Protein AF-A0ABD7L8M6-F1 (afdb_monomer_lite)

Secondary structure (DSSP, 8-state):
-PPPSS--TT-EEEEEEEE--SSGGG-EEEEEEEEEBPP---S----EEEEEETTTEEEEEE--TT-GGGSTTPPPPPTT-TT-EE-EE-HHHHHHSGGGS-TT--

pLDDT: mean 87.71, std 10.35, range [41.66, 98.12]

Radius of gyration: 15.56 Å; chains: 1; bounding box: 34×27×46 Å

Foldseek 3Di:
DDDDLAFDQQDWDKDKDFDDDPDPVQGGIKIFGRQHEDHDDHSDWDAWDWDQDPQQKIAIYTDDPPGQCPDPPHDHPDPPPPNITHIDHDPVCCVQQPSHHGPPDD

Structure (mmCIF, N/CA/C/O backbone):
data_AF-A0ABD7L8M6-F1
#
_entry.id   AF-A0ABD7L8M6-F1
#
loop_
_atom_site.group_PDB
_atom_site.id
_atom_site.type_symbol
_atom_site.label_atom_id
_atom_site.label_alt_id
_atom_site.label_comp_id
_atom_site.label_asym_id
_atom_site.label_entity_id
_atom_site.label_seq_id
_atom_site.pdbx_PDB_ins_code
_atom_site.Cartn_x
_atom_site.Cartn_y
_atom_site.Cartn_z
_atom_site.occupancy
_atom_site.B_iso_or_equiv
_atom_site.auth_seq_id
_atom_site.auth_comp_id
_atom_site.auth_asym_id
_atom_site.auth_atom_id
_atom_site.pdbx_PDB_model_num
ATOM 1 N N . MET A 1 1 ? 18.134 2.612 4.269 1.00 41.66 1 MET A N 1
ATOM 2 C CA . MET A 1 1 ? 17.351 1.458 3.775 1.00 41.66 1 MET A CA 1
ATOM 3 C C . MET A 1 1 ? 17.514 1.419 2.259 1.00 41.66 1 MET A C 1
ATOM 5 O O . MET A 1 1 ? 17.291 2.451 1.643 1.00 41.66 1 MET A O 1
ATOM 9 N N . ARG A 1 2 ? 18.013 0.327 1.665 1.00 53.00 2 ARG A N 1
ATOM 10 C CA . ARG A 1 2 ? 18.121 0.196 0.199 1.00 53.00 2 ARG A CA 1
ATOM 11 C C . ARG A 1 2 ? 16.924 -0.632 -0.264 1.00 53.00 2 ARG A C 1
ATOM 13 O O . ARG A 1 2 ? 16.788 -1.766 0.178 1.00 53.00 2 ARG A O 1
ATOM 20 N N . TYR A 1 3 ? 16.036 -0.052 -1.064 1.00 64.62 3 TYR A N 1
ATOM 21 C CA . TYR A 1 3 ? 15.013 -0.824 -1.775 1.00 64.62 3 TYR A CA 1
ATOM 22 C C . TYR A 1 3 ? 15.694 -1.685 -2.853 1.00 64.62 3 TYR A C 1
ATOM 24 O O . TYR A 1 3 ? 16.845 -1.401 -3.215 1.00 64.62 3 TYR A O 1
ATOM 32 N N . PRO A 1 4 ? 15.045 -2.765 -3.321 1.00 63.75 4 PRO A N 1
ATOM 33 C CA . PRO A 1 4 ? 15.655 -3.650 -4.300 1.00 63.75 4 PRO A CA 1
ATOM 34 C C . PRO A 1 4 ? 16.032 -2.851 -5.553 1.00 63.75 4 PRO A C 1
ATOM 36 O O . PRO A 1 4 ? 15.260 -2.016 -6.014 1.00 63.75 4 PRO A O 1
ATOM 39 N N . ARG A 1 5 ? 17.245 -3.074 -6.067 1.00 68.88 5 ARG A N 1
ATOM 40 C CA . ARG A 1 5 ? 17.683 -2.523 -7.361 1.00 68.88 5 ARG A CA 1
ATOM 41 C C . ARG A 1 5 ? 17.068 -3.292 -8.533 1.00 68.88 5 ARG A C 1
ATOM 43 O O . ARG A 1 5 ? 17.010 -2.782 -9.645 1.00 68.88 5 ARG A O 1
ATOM 50 N N . GLU A 1 6 ? 16.646 -4.521 -8.267 1.00 73.50 6 GLU A N 1
ATOM 51 C CA . GLU A 1 6 ? 16.045 -5.443 -9.217 1.00 73.50 6 GLU A CA 1
ATOM 52 C C . GLU A 1 6 ? 14.723 -5.947 -8.649 1.00 73.50 6 GLU A C 1
ATOM 54 O O . GLU A 1 6 ? 14.604 -6.217 -7.446 1.00 73.50 6 GLU A O 1
ATOM 59 N N . TRP A 1 7 ? 13.725 -6.057 -9.521 1.00 81.56 7 TRP A N 1
ATOM 60 C CA . TRP A 1 7 ? 12.411 -6.538 -9.137 1.00 81.56 7 TRP A CA 1
ATOM 61 C C . TRP A 1 7 ? 12.457 -8.032 -8.807 1.00 81.56 7 TRP A C 1
ATOM 63 O O . TRP A 1 7 ? 12.966 -8.839 -9.585 1.00 81.56 7 TRP A O 1
ATOM 73 N N . GLN A 1 8 ? 11.892 -8.398 -7.656 1.00 83.31 8 GLN A N 1
ATOM 74 C CA . GLN A 1 8 ? 11.699 -9.788 -7.258 1.00 83.31 8 GLN A CA 1
ATOM 75 C C . GLN A 1 8 ? 10.214 -10.150 -7.389 1.00 83.31 8 GLN A C 1
ATOM 77 O O . GLN A 1 8 ? 9.397 -9.518 -6.712 1.00 83.31 8 GLN A O 1
ATOM 82 N N . PRO A 1 9 ? 9.860 -11.164 -8.203 1.00 80.81 9 PRO A N 1
ATOM 83 C CA . PRO A 1 9 ? 8.473 -11.440 -8.566 1.00 80.81 9 PRO A CA 1
ATOM 84 C C . PRO A 1 9 ? 7.500 -11.644 -7.410 1.00 80.81 9 PRO A C 1
ATOM 86 O O . PRO A 1 9 ? 6.359 -11.187 -7.461 1.00 80.81 9 PRO A O 1
ATOM 89 N N . ASP A 1 10 ? 7.977 -12.297 -6.356 1.00 84.00 10 ASP A N 1
ATOM 90 C CA . ASP A 1 10 ? 7.166 -12.682 -5.206 1.00 84.00 10 ASP A CA 1
ATOM 91 C C . ASP A 1 10 ? 7.450 -11.839 -3.962 1.00 84.00 10 ASP A C 1
ATOM 93 O O . ASP A 1 10 ? 7.022 -12.191 -2.861 1.00 84.00 10 ASP A O 1
ATOM 97 N N . LEU A 1 11 ? 8.144 -10.706 -4.112 1.00 87.00 11 LEU A N 1
ATOM 98 C CA . LEU A 1 11 ? 8.338 -9.797 -2.993 1.00 87.00 11 LEU A CA 1
ATOM 99 C C . LEU A 1 11 ? 6.991 -9.217 -2.556 1.00 87.00 11 LEU A C 1
ATOM 101 O O . LEU A 1 11 ? 6.294 -8.533 -3.311 1.00 87.00 11 LEU A O 1
ATOM 105 N N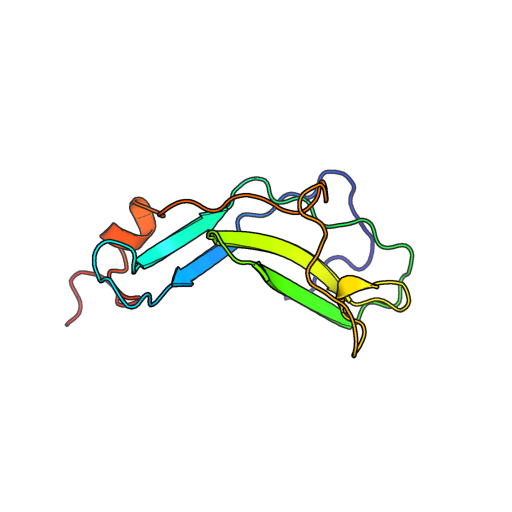 . ARG A 1 12 ? 6.654 -9.482 -1.297 1.00 92.00 12 ARG A N 1
ATOM 106 C CA . ARG A 1 12 ? 5.443 -9.011 -0.635 1.00 92.00 12 ARG A CA 1
ATOM 107 C C . ARG A 1 12 ? 5.814 -8.191 0.581 1.00 92.00 12 ARG A C 1
ATOM 109 O O . ARG A 1 12 ? 6.732 -8.546 1.318 1.00 92.00 12 ARG A O 1
ATOM 116 N N . VAL A 1 13 ? 5.074 -7.115 0.802 1.00 92.56 13 VAL A N 1
ATOM 117 C CA . VAL A 1 13 ? 5.267 -6.237 1.956 1.00 92.56 13 VAL A CA 1
ATOM 118 C C . VAL A 1 13 ? 3.964 -6.049 2.718 1.00 92.56 13 VAL A C 1
ATOM 120 O O . VAL A 1 13 ? 2.870 -6.185 2.164 1.00 92.56 13 VAL A O 1
ATOM 123 N N . THR A 1 14 ? 4.096 -5.710 3.996 1.00 96.31 14 THR A N 1
ATOM 124 C CA . THR A 1 14 ? 2.995 -5.173 4.791 1.00 96.31 14 THR A CA 1
ATOM 125 C C . THR A 1 14 ? 3.141 -3.664 4.840 1.00 96.31 14 THR A C 1
ATOM 127 O O . THR A 1 14 ? 4.178 -3.150 5.260 1.00 96.31 14 THR A O 1
ATOM 130 N N . VAL A 1 15 ? 2.099 -2.956 4.421 1.00 96.69 15 VAL A N 1
ATOM 131 C CA . VAL A 1 15 ? 2.032 -1.496 4.495 1.00 96.69 15 VAL A CA 1
ATOM 132 C C . VAL A 1 15 ? 1.146 -1.137 5.673 1.00 96.69 15 VAL A C 1
ATOM 134 O O . VAL A 1 15 ? 0.024 -1.629 5.750 1.00 96.69 15 VAL A O 1
ATOM 137 N N . ARG A 1 16 ? 1.641 -0.289 6.576 1.00 97.00 16 ARG A N 1
ATOM 138 C CA . ARG A 1 16 ? 0.875 0.266 7.697 1.00 97.00 16 ARG A CA 1
ATOM 139 C C . ARG A 1 16 ? 0.845 1.778 7.599 1.00 97.00 16 ARG A C 1
ATOM 141 O O . ARG A 1 16 ? 1.872 2.390 7.310 1.00 97.00 16 ARG A O 1
ATOM 148 N N . TRP A 1 17 ? -0.314 2.373 7.835 1.00 95.94 17 TRP A N 1
ATOM 149 C CA . TRP A 1 17 ? -0.475 3.821 7.817 1.00 95.94 17 TRP A CA 1
ATOM 150 C C . TRP A 1 17 ? -1.513 4.261 8.842 1.00 95.94 17 TRP A C 1
ATOM 152 O O . TRP A 1 17 ? -2.493 3.564 9.097 1.00 95.94 17 TRP A O 1
ATOM 162 N N . LEU A 1 18 ? -1.276 5.424 9.441 1.00 93.94 18 LEU A N 1
ATOM 163 C CA . LEU A 1 18 ? -2.213 6.050 10.360 1.00 93.94 18 LEU A CA 1
ATOM 164 C C . LEU A 1 18 ? -3.177 6.918 9.549 1.00 93.94 18 LEU A C 1
ATOM 166 O O . LEU A 1 18 ? -2.745 7.810 8.820 1.00 93.94 18 LEU A O 1
ATOM 170 N N . VAL A 1 19 ? -4.475 6.651 9.666 1.00 91.62 19 VAL A N 1
ATOM 171 C CA . VAL A 1 19 ? -5.524 7.419 8.996 1.00 91.62 19 VAL A CA 1
ATOM 172 C C . VAL A 1 19 ? -6.233 8.302 10.006 1.00 91.62 19 VAL A C 1
ATOM 174 O O . VAL A 1 19 ? -6.762 7.812 11.004 1.00 91.62 19 VAL A O 1
ATOM 177 N N . ASP A 1 20 ? -6.319 9.591 9.695 1.00 89.56 20 ASP A N 1
ATOM 178 C CA . ASP A 1 20 ? -7.214 10.513 10.382 1.00 89.56 20 ASP A CA 1
ATOM 179 C C . ASP A 1 20 ? -8.413 10.838 9.481 1.00 89.56 20 ASP A C 1
ATOM 181 O O . ASP A 1 20 ? -8.320 11.602 8.517 1.00 89.56 20 ASP A O 1
ATOM 185 N N . LYS A 1 21 ? -9.545 10.179 9.743 1.00 85.25 21 LYS A N 1
ATOM 186 C CA . LYS A 1 21 ? -10.820 10.420 9.062 1.00 85.25 21 LYS A CA 1
ATOM 187 C C . LYS A 1 21 ? -11.677 11.356 9.911 1.00 85.25 21 LYS A C 1
ATOM 189 O O . LYS A 1 21 ? -11.592 11.377 11.131 1.00 85.25 21 LYS A O 1
ATOM 194 N N . LYS A 1 22 ? -12.627 12.052 9.276 1.00 84.19 22 LYS A N 1
ATOM 195 C CA . LYS A 1 22 ? -13.601 12.909 9.986 1.00 84.19 22 LYS A CA 1
ATOM 196 C C . LYS A 1 22 ? -14.413 12.178 11.072 1.00 84.19 22 LYS A C 1
ATOM 198 O O . LYS A 1 22 ? -14.982 12.833 11.936 1.00 84.19 22 LYS A O 1
ATOM 203 N N . ASN A 1 23 ? -14.516 10.850 11.003 1.00 80.06 23 ASN A N 1
ATOM 204 C CA . ASN A 1 23 ? -15.196 10.020 11.993 1.00 80.06 23 ASN A CA 1
ATOM 205 C C . ASN A 1 23 ? -14.165 9.211 12.788 1.00 80.06 23 ASN A C 1
ATOM 207 O O . ASN A 1 23 ? -13.552 8.298 12.228 1.00 80.06 23 ASN A O 1
ATOM 211 N N . GLU A 1 24 ? -14.057 9.488 14.094 1.00 72.56 24 GLU A N 1
ATOM 212 C CA . GLU A 1 24 ? -13.114 8.816 14.999 1.00 72.56 24 GLU A CA 1
ATOM 213 C C . GLU A 1 24 ? -13.253 7.289 14.996 1.00 72.56 24 GLU A C 1
ATOM 215 O O . GLU A 1 24 ? -12.249 6.597 15.116 1.00 72.56 24 GLU A O 1
ATOM 220 N N . LYS A 1 25 ? -14.459 6.739 14.777 1.00 80.00 25 LYS A N 1
ATOM 221 C CA . LYS A 1 25 ? -14.676 5.278 14.701 1.00 80.00 25 LYS A CA 1
ATOM 222 C C . LYS A 1 25 ? -13.986 4.618 13.506 1.00 80.00 25 LYS A C 1
ATOM 224 O O . LYS A 1 25 ? -13.908 3.398 13.441 1.00 80.00 25 LYS A O 1
ATOM 229 N N . THR A 1 26 ? -13.565 5.417 12.531 1.00 80.31 26 THR A N 1
ATOM 230 C CA . THR A 1 26 ? -12.906 4.957 11.304 1.00 80.31 26 THR A CA 1
ATOM 231 C C . THR A 1 26 ? -11.477 5.482 11.170 1.00 80.31 26 THR A C 1
ATOM 233 O O . THR A 1 26 ? -10.797 5.116 10.210 1.00 80.31 26 THR A O 1
ATOM 236 N N . SER A 1 27 ? -11.031 6.318 12.113 1.00 89.88 27 SER A N 1
ATOM 237 C CA . SER A 1 27 ? -9.640 6.750 12.258 1.00 89.88 27 SER A CA 1
ATOM 238 C C . SER A 1 27 ? -8.831 5.692 13.005 1.00 89.88 27 SER A C 1
ATOM 240 O O . SER A 1 27 ? -9.382 4.902 13.769 1.00 89.88 27 SER A O 1
ATOM 242 N N . GLY A 1 28 ? -7.519 5.689 12.799 1.00 93.62 28 GLY A N 1
ATOM 243 C CA . GLY A 1 28 ? -6.604 4.736 13.417 1.00 93.62 28 GLY A CA 1
ATOM 244 C C . GLY A 1 28 ? -5.618 4.147 12.421 1.00 93.62 28 GLY A C 1
ATOM 245 O O . GLY A 1 28 ? -5.534 4.569 11.267 1.00 93.62 28 GLY A O 1
ATOM 246 N N . TRP A 1 29 ? -4.836 3.185 12.885 1.00 96.31 29 TRP A N 1
ATOM 247 C CA . TRP A 1 29 ? -3.930 2.411 12.056 1.00 96.31 29 TRP A CA 1
ATOM 248 C C . TRP A 1 29 ? -4.704 1.499 11.116 1.00 96.31 29 TRP A C 1
ATOM 250 O O . TRP A 1 29 ? -5.661 0.831 11.516 1.00 96.31 29 TRP A O 1
ATOM 260 N N . TYR A 1 30 ? -4.261 1.473 9.868 1.00 96.88 30 TYR A N 1
ATOM 261 C CA . TYR A 1 30 ? -4.688 0.540 8.840 1.00 96.88 30 TYR A CA 1
ATOM 262 C C . TYR A 1 30 ? -3.477 -0.243 8.357 1.00 96.88 30 TYR A C 1
ATOM 264 O O . TYR A 1 30 ? -2.351 0.266 8.354 1.00 96.88 30 TYR A O 1
ATOM 272 N N . LYS A 1 31 ? -3.726 -1.474 7.917 1.00 97.62 31 LYS A N 1
ATOM 273 C CA . LYS A 1 31 ? -2.735 -2.329 7.282 1.00 97.62 31 LYS A CA 1
ATOM 274 C C . LYS A 1 31 ? -3.262 -2.956 6.003 1.00 97.62 31 LYS A C 1
ATOM 276 O O . LYS A 1 31 ? -4.432 -3.317 5.908 1.00 97.62 31 LYS A O 1
ATOM 281 N N . ALA A 1 32 ? -2.363 -3.140 5.048 1.00 98.12 32 ALA A N 1
ATOM 282 C 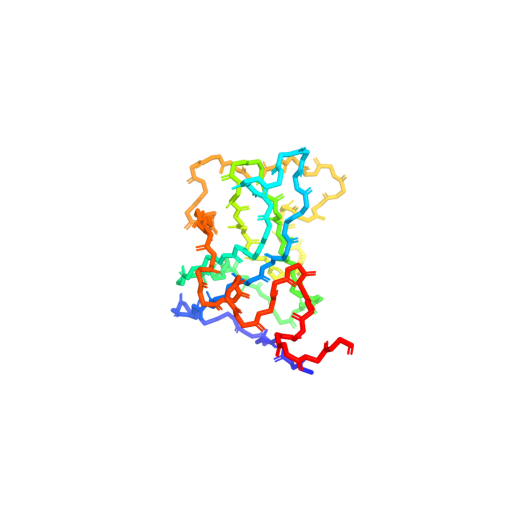CA . ALA A 1 32 ? -2.541 -4.025 3.909 1.00 98.12 32 ALA A CA 1
ATOM 283 C C . ALA A 1 32 ? -1.394 -5.036 3.925 1.00 98.12 32 ALA A C 1
ATOM 285 O O . ALA A 1 32 ? -0.220 -4.658 3.934 1.00 98.12 32 ALA A O 1
ATOM 286 N N . GLU A 1 33 ? -1.736 -6.317 3.964 1.00 96.94 33 GLU A N 1
ATOM 287 C CA . GLU A 1 33 ? -0.773 -7.417 3.953 1.00 96.94 33 GLU A CA 1
ATOM 288 C C . GLU A 1 33 ? -0.624 -7.977 2.539 1.00 96.94 33 GLU A C 1
ATOM 290 O O . GLU A 1 33 ? -1.500 -7.815 1.691 1.00 96.94 33 GLU A O 1
ATOM 295 N N . ASN A 1 34 ? 0.483 -8.681 2.293 1.00 95.38 34 ASN A N 1
ATOM 296 C CA . ASN A 1 34 ? 0.754 -9.341 1.015 1.00 95.38 34 ASN A CA 1
ATOM 297 C C . ASN A 1 34 ? 0.751 -8.397 -0.203 1.00 95.38 34 ASN A C 1
ATOM 299 O O . ASN A 1 34 ? 0.481 -8.835 -1.324 1.00 95.38 34 ASN A O 1
ATOM 303 N N . VAL A 1 35 ? 1.078 -7.116 -0.009 1.00 95.06 35 VAL A N 1
ATOM 304 C CA . VAL A 1 35 ? 1.118 -6.143 -1.103 1.00 95.06 35 VAL A CA 1
ATOM 305 C C . VAL A 1 35 ? 2.293 -6.476 -2.011 1.00 95.06 35 VAL A C 1
ATOM 307 O O . VAL A 1 35 ? 3.447 -6.446 -1.581 1.00 95.06 35 VAL A O 1
ATOM 310 N N . ARG A 1 36 ? 1.994 -6.828 -3.263 1.00 93.44 36 ARG A N 1
ATOM 311 C CA . ARG A 1 36 ? 3.008 -7.061 -4.295 1.00 93.44 36 ARG A CA 1
ATOM 312 C C . ARG A 1 36 ? 3.501 -5.730 -4.832 1.00 93.44 36 ARG A C 1
ATOM 314 O O . ARG A 1 36 ? 2.710 -4.812 -5.038 1.00 93.44 36 ARG A O 1
ATOM 321 N N . ILE A 1 37 ? 4.796 -5.659 -5.105 1.00 89.38 37 ILE A N 1
ATOM 322 C CA . ILE A 1 37 ? 5.387 -4.511 -5.788 1.00 89.38 37 ILE A CA 1
ATOM 323 C C . ILE A 1 37 ? 5.232 -4.720 -7.291 1.00 89.38 37 ILE A C 1
ATOM 325 O O . ILE A 1 37 ? 5.588 -5.779 -7.817 1.00 89.38 37 ILE A O 1
ATOM 329 N N . GLU A 1 38 ? 4.702 -3.710 -7.972 1.00 88.50 38 GLU A N 1
ATOM 330 C CA . GLU A 1 38 ? 4.601 -3.705 -9.428 1.00 88.50 38 GLU A CA 1
ATOM 331 C C . GLU A 1 38 ? 5.979 -3.959 -10.080 1.00 88.50 38 GLU A C 1
ATOM 333 O O . GLU A 1 38 ? 6.978 -3.372 -9.644 1.00 88.50 38 GLU A O 1
ATOM 338 N N . PRO A 1 39 ? 6.064 -4.836 -11.100 1.00 87.56 39 PRO A N 1
ATOM 339 C CA . PRO A 1 39 ? 7.282 -5.057 -11.858 1.00 87.56 39 PRO A CA 1
ATOM 340 C C . PRO A 1 39 ? 7.861 -3.762 -12.405 1.00 87.56 39 PRO A C 1
ATOM 342 O O . PRO A 1 39 ? 7.163 -2.947 -13.001 1.00 87.56 39 PRO A O 1
ATOM 345 N N . TYR A 1 40 ? 9.172 -3.614 -12.272 1.00 84.38 40 TYR A N 1
ATOM 346 C CA . TYR A 1 40 ? 9.921 -2.545 -12.912 1.00 84.38 40 TYR A CA 1
ATOM 347 C C . TYR A 1 40 ? 11.116 -3.144 -13.644 1.00 84.38 40 TYR A C 1
ATOM 349 O O . TYR A 1 40 ? 11.791 -4.047 -13.149 1.00 84.38 40 TYR A O 1
ATOM 357 N N . ILE A 1 41 ? 11.357 -2.653 -14.857 1.00 70.19 41 ILE A N 1
ATOM 358 C CA . ILE A 1 41 ? 12.360 -3.204 -15.771 1.00 70.19 41 ILE A CA 1
ATOM 359 C C . ILE A 1 41 ? 13.439 -2.149 -15.976 1.00 70.19 41 ILE A C 1
ATOM 361 O O . ILE A 1 41 ? 13.522 -1.519 -17.025 1.00 70.19 41 ILE A O 1
ATOM 365 N N . THR A 1 42 ? 14.230 -1.886 -14.938 1.00 72.06 42 THR A N 1
ATOM 366 C CA . THR A 1 42 ? 15.431 -1.049 -15.049 1.00 72.06 42 THR A CA 1
ATOM 367 C C . THR A 1 42 ? 16.262 -1.105 -13.769 1.00 72.06 42 THR A C 1
ATOM 369 O O . THR A 1 42 ? 15.727 -1.273 -12.678 1.00 72.06 42 THR A O 1
ATOM 372 N N . GLY A 1 43 ? 17.576 -0.902 -13.900 1.00 68.62 43 GLY A N 1
ATOM 373 C CA . GLY A 1 43 ? 18.453 -0.612 -12.763 1.00 68.62 43 GLY A CA 1
ATOM 374 C C . GLY A 1 43 ? 18.430 0.861 -12.328 1.00 68.62 43 GLY A C 1
ATOM 375 O O . GLY A 1 43 ? 19.128 1.216 -11.380 1.00 68.62 43 GLY A O 1
ATOM 376 N N . GLN A 1 44 ? 17.687 1.722 -13.034 1.00 79.12 44 GLN A N 1
ATOM 377 C CA . GLN A 1 44 ? 17.467 3.129 -12.698 1.00 79.12 44 GLN A CA 1
ATOM 378 C C . GLN A 1 44 ? 16.185 3.271 -11.882 1.00 79.12 44 GLN A C 1
ATOM 380 O O . GLN A 1 44 ? 15.098 3.504 -12.409 1.00 79.12 44 GLN A O 1
ATOM 385 N N . THR A 1 45 ? 16.335 3.135 -10.574 1.00 84.06 45 THR A N 1
ATOM 386 C CA . THR A 1 45 ? 15.269 3.355 -9.603 1.00 84.06 45 THR A CA 1
ATOM 387 C C . THR A 1 45 ? 15.517 4.671 -8.874 1.00 84.06 45 THR A C 1
ATOM 389 O O . THR A 1 45 ? 16.646 4.955 -8.470 1.00 84.06 45 THR A O 1
ATOM 392 N N . ALA A 1 46 ? 14.464 5.457 -8.681 1.00 82.44 46 ALA A N 1
ATOM 393 C CA . ALA A 1 46 ? 14.412 6.492 -7.658 1.00 82.44 46 ALA A CA 1
ATOM 394 C C . ALA A 1 46 ? 13.940 5.828 -6.348 1.00 82.44 46 ALA A C 1
ATOM 396 O O . ALA A 1 46 ? 14.513 4.825 -5.975 1.00 82.44 46 ALA A O 1
ATOM 397 N N . GLY A 1 47 ? 12.924 6.314 -5.638 1.00 86.25 47 GLY A N 1
ATOM 398 C CA . GLY A 1 47 ? 12.421 5.715 -4.387 1.00 86.25 47 GLY A CA 1
ATOM 399 C C . GLY A 1 47 ? 11.332 4.628 -4.497 1.00 86.25 47 GLY A C 1
ATOM 400 O O . GLY A 1 47 ? 11.025 4.093 -5.563 1.00 86.25 47 GLY A O 1
ATOM 401 N N . VAL A 1 48 ? 10.717 4.334 -3.348 1.00 88.50 48 VAL A N 1
ATOM 402 C CA . VAL A 1 48 ? 9.464 3.571 -3.229 1.00 88.50 48 VAL A CA 1
ATOM 403 C C . VAL A 1 48 ? 8.359 4.544 -2.843 1.00 88.50 48 VAL A C 1
ATOM 405 O O . VAL A 1 48 ? 8.515 5.306 -1.890 1.00 88.50 48 VAL A O 1
ATOM 408 N N . TRP A 1 49 ? 7.244 4.496 -3.559 1.00 92.50 49 TRP A N 1
ATOM 409 C CA . TRP A 1 49 ? 6.058 5.302 -3.308 1.00 92.50 49 TRP A CA 1
ATOM 410 C C . TRP A 1 49 ? 4.891 4.409 -2.905 1.00 92.50 49 TRP A C 1
ATOM 412 O O . TRP A 1 49 ? 4.661 3.362 -3.510 1.00 92.50 49 TRP A O 1
ATOM 422 N N . ALA A 1 50 ? 4.144 4.851 -1.895 1.00 94.50 50 ALA A N 1
ATOM 423 C CA . ALA A 1 50 ? 2.838 4.305 -1.565 1.00 94.50 50 ALA A CA 1
ATOM 424 C C . ALA A 1 50 ? 1.762 5.257 -2.091 1.00 94.50 50 ALA A C 1
ATOM 426 O O . ALA A 1 50 ? 1.710 6.421 -1.694 1.00 94.50 50 ALA A O 1
ATOM 427 N N . ILE A 1 51 ? 0.915 4.762 -2.989 1.00 95.69 51 ILE A N 1
ATOM 428 C CA . ILE A 1 51 ? -0.243 5.495 -3.495 1.00 95.69 51 ILE A CA 1
ATOM 429 C C . ILE A 1 51 ? -1.440 5.081 -2.645 1.00 95.69 51 ILE A C 1
ATOM 431 O O . ILE A 1 51 ? -1.965 3.979 -2.808 1.00 95.69 51 ILE A O 1
ATOM 435 N N . PHE A 1 52 ? -1.853 5.952 -1.725 1.00 95.00 52 PHE A N 1
ATOM 436 C CA . PHE A 1 52 ? -3.069 5.760 -0.939 1.00 95.00 52 PHE A CA 1
ATOM 437 C C . PHE A 1 52 ? -4.287 6.194 -1.752 1.00 95.00 52 PHE A C 1
ATOM 439 O O . PHE A 1 52 ? -4.342 7.302 -2.284 1.00 95.00 52 PHE A O 1
ATOM 446 N N . LEU A 1 53 ? -5.268 5.306 -1.848 1.00 94.94 53 LEU 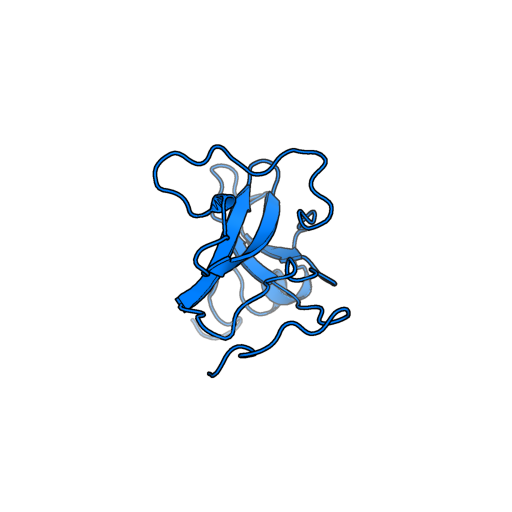A N 1
ATOM 447 C CA . LEU A 1 53 ? -6.439 5.446 -2.699 1.00 94.94 53 LEU A CA 1
ATOM 448 C C . LEU A 1 53 ? -7.715 5.479 -1.865 1.00 94.94 53 LEU A C 1
ATOM 450 O O . LEU A 1 53 ? -7.790 4.933 -0.761 1.00 94.94 53 LEU A O 1
ATOM 454 N N . ALA A 1 54 ? -8.756 6.083 -2.438 1.00 91.19 54 ALA A N 1
ATOM 455 C CA . ALA A 1 54 ? -10.083 6.087 -1.840 1.00 91.19 54 ALA A CA 1
ATOM 456 C C . ALA A 1 54 ? -10.558 4.659 -1.522 1.00 91.19 54 ALA A C 1
ATOM 458 O O . ALA A 1 54 ? -10.331 3.726 -2.306 1.00 91.19 54 ALA A O 1
ATOM 459 N N . GLY A 1 55 ? -11.248 4.525 -0.387 1.00 91.44 55 GLY A N 1
ATOM 460 C CA . GLY A 1 55 ? -11.694 3.237 0.142 1.00 91.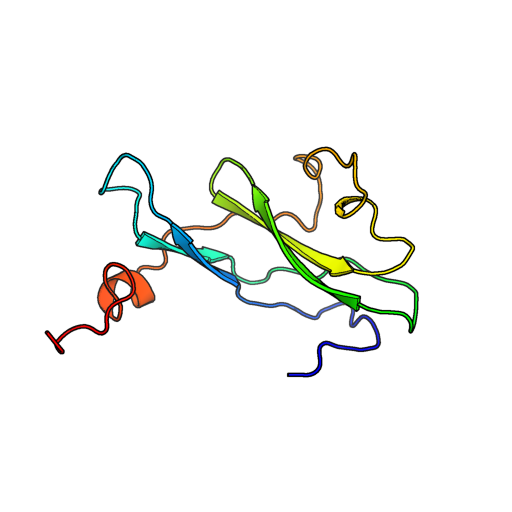44 55 GLY A CA 1
ATOM 461 C C . GLY A 1 55 ? -10.591 2.451 0.847 1.00 91.44 55 GLY A C 1
ATOM 462 O O . GLY A 1 55 ? -10.650 1.233 0.844 1.00 91.44 55 GLY A O 1
ATOM 463 N N . ASP A 1 56 ? -9.587 3.123 1.419 1.00 93.69 56 ASP A N 1
ATOM 464 C CA . ASP A 1 56 ? -8.499 2.500 2.191 1.00 93.69 56 ASP A CA 1
ATOM 465 C C . ASP A 1 56 ? -7.651 1.514 1.381 1.00 93.69 56 ASP A C 1
ATOM 467 O O . ASP A 1 56 ? -7.192 0.498 1.893 1.00 93.69 56 ASP A O 1
ATOM 471 N N . ARG A 1 57 ? -7.447 1.805 0.097 1.00 96.44 57 ARG A N 1
ATOM 472 C CA . ARG A 1 57 ? -6.648 0.969 -0.803 1.00 96.44 57 ARG A CA 1
ATOM 473 C C . ARG A 1 57 ? -5.237 1.523 -0.943 1.00 96.44 57 ARG A C 1
ATOM 475 O O . ARG A 1 57 ? -5.018 2.722 -0.782 1.00 96.44 57 ARG A O 1
ATOM 482 N N . VAL A 1 58 ? -4.285 0.663 -1.283 1.00 97.25 58 VAL A N 1
ATOM 483 C CA . VAL A 1 58 ? -2.889 1.059 -1.479 1.00 97.25 58 VAL A CA 1
ATOM 484 C C . VAL A 1 58 ? -2.252 0.315 -2.647 1.00 97.25 58 VAL A C 1
ATOM 486 O O . VAL A 1 58 ? -2.519 -0.867 -2.850 1.00 97.25 58 VAL A O 1
ATOM 489 N N . LYS A 1 59 ? -1.388 1.006 -3.394 1.00 96.38 59 LYS A N 1
ATOM 490 C CA . LYS A 1 59 ? -0.441 0.415 -4.351 1.00 96.38 59 LYS A CA 1
ATOM 491 C C . LYS A 1 59 ? 0.978 0.821 -3.967 1.00 96.38 59 LYS A C 1
ATOM 493 O O . LYS A 1 59 ? 1.200 1.963 -3.561 1.00 96.38 59 LYS A O 1
ATOM 498 N N . ILE A 1 60 ? 1.929 -0.100 -4.110 1.00 94.19 60 ILE A N 1
ATOM 499 C CA . ILE A 1 60 ? 3.359 0.188 -3.961 1.00 94.19 60 ILE A CA 1
ATOM 500 C C . ILE A 1 60 ? 4.015 0.212 -5.338 1.00 94.19 60 ILE A C 1
ATOM 502 O O . ILE A 1 60 ? 3.950 -0.768 -6.080 1.00 94.19 60 ILE A O 1
ATOM 506 N N . VAL A 1 61 ? 4.681 1.324 -5.644 1.00 92.62 61 VAL A N 1
ATOM 507 C CA . VAL A 1 61 ? 5.381 1.551 -6.913 1.00 92.62 61 VAL A CA 1
ATOM 508 C C . VAL A 1 61 ? 6.828 1.927 -6.627 1.00 92.62 61 VAL A C 1
ATOM 510 O O . VAL A 1 61 ? 7.109 2.781 -5.786 1.00 92.62 61 VAL A O 1
ATOM 513 N N . VAL A 1 62 ? 7.765 1.309 -7.341 1.00 90.25 62 VAL A N 1
ATOM 514 C CA . VAL A 1 62 ? 9.155 1.779 -7.382 1.00 90.25 62 VAL A CA 1
ATOM 515 C C . VAL A 1 62 ? 9.264 2.776 -8.520 1.00 90.25 62 VAL A C 1
ATOM 517 O O . VAL A 1 62 ? 9.000 2.433 -9.672 1.00 90.25 62 VAL A O 1
ATOM 520 N N . GLY A 1 63 ? 9.649 4.012 -8.219 1.00 89.12 63 GLY A N 1
ATOM 521 C CA . GLY A 1 63 ? 9.771 5.028 -9.257 1.00 89.12 63 GLY A CA 1
ATOM 522 C C . GLY A 1 63 ? 10.922 4.701 -10.186 1.00 89.12 63 GLY A C 1
ATOM 523 O O . GLY A 1 63 ? 12.056 4.472 -9.766 1.00 89.12 63 GLY A O 1
ATOM 524 N N . ASN A 1 64 ? 10.593 4.663 -11.463 1.00 87.12 64 ASN A N 1
ATOM 525 C CA . ASN A 1 64 ? 11.469 4.322 -12.562 1.00 87.12 64 ASN A CA 1
ATOM 526 C C . ASN A 1 64 ? 10.958 5.053 -13.821 1.00 87.12 64 ASN A C 1
ATOM 528 O O . ASN A 1 64 ? 9.824 5.538 -13.798 1.00 87.12 64 ASN A O 1
ATOM 532 N N . PRO A 1 65 ? 11.733 5.148 -14.916 1.00 86.94 65 PRO A N 1
ATOM 533 C CA . PRO A 1 65 ? 11.306 5.862 -16.123 1.00 86.94 65 PRO A CA 1
ATOM 534 C C . PRO A 1 65 ? 9.983 5.370 -16.737 1.00 86.94 65 PRO A C 1
ATOM 536 O O . PRO A 1 65 ? 9.336 6.131 -17.448 1.00 86.94 65 PRO A O 1
ATOM 539 N N . SER A 1 66 ? 9.566 4.134 -16.445 1.00 86.38 66 SER A N 1
ATOM 540 C CA . SER A 1 66 ? 8.314 3.529 -16.919 1.00 86.38 66 SER A CA 1
ATOM 541 C C . SER A 1 66 ? 7.178 3.550 -15.884 1.00 86.38 66 SER A C 1
ATOM 543 O O . SER A 1 66 ? 6.112 3.005 -16.158 1.00 86.38 66 SER A O 1
ATOM 545 N N . ALA A 1 67 ? 7.366 4.145 -14.698 1.00 89.94 67 ALA A N 1
ATOM 546 C CA . ALA A 1 67 ? 6.341 4.209 -13.651 1.00 89.94 67 ALA A CA 1
ATOM 547 C C . ALA A 1 67 ? 5.230 5.214 -14.014 1.00 89.94 67 ALA A C 1
ATOM 549 O O . ALA A 1 67 ? 5.271 6.376 -13.602 1.00 89.94 67 ALA A O 1
ATOM 550 N N . SER A 1 68 ? 4.229 4.768 -14.778 1.00 90.56 68 SER A N 1
ATOM 551 C CA . SER A 1 68 ? 3.137 5.616 -15.278 1.00 90.56 68 SER A CA 1
ATOM 552 C C . SER A 1 68 ? 2.325 6.277 -14.168 1.00 90.56 68 SER A C 1
ATOM 554 O O . SER A 1 68 ? 1.938 7.433 -14.310 1.00 90.56 68 SER A O 1
ATOM 556 N N . ASP A 1 69 ? 2.121 5.584 -13.048 1.00 93.25 69 ASP A N 1
ATOM 557 C CA . ASP A 1 69 ? 1.303 6.071 -11.929 1.00 93.25 69 ASP A CA 1
ATOM 558 C C . ASP A 1 69 ? 1.954 7.212 -11.137 1.00 93.25 69 ASP A C 1
ATOM 560 O O . ASP A 1 69 ? 1.303 7.846 -10.310 1.00 93.25 69 ASP A O 1
ATOM 564 N N . LEU A 1 70 ? 3.241 7.478 -11.376 1.00 92.00 70 LEU A N 1
ATOM 565 C CA . LEU A 1 70 ? 3.978 8.583 -10.762 1.00 92.00 70 LEU A CA 1
ATOM 566 C C . LEU A 1 70 ? 4.187 9.758 -11.731 1.00 92.00 70 LEU A C 1
ATOM 568 O O . LEU A 1 70 ? 4.864 10.727 -11.384 1.00 92.00 70 LEU A O 1
ATOM 572 N N . ALA A 1 71 ? 3.638 9.690 -12.948 1.00 91.81 71 ALA A N 1
ATOM 573 C CA . ALA A 1 71 ? 3.736 10.780 -13.910 1.00 91.81 71 ALA A CA 1
ATOM 574 C C . ALA A 1 71 ? 2.956 12.027 -13.427 1.00 91.81 71 ALA A C 1
ATOM 576 O O . ALA A 1 71 ? 1.910 11.880 -12.796 1.00 91.81 71 ALA A O 1
ATOM 577 N N . PRO A 1 72 ? 3.382 13.262 -13.774 1.00 87.94 72 PRO A N 1
ATOM 578 C CA . PRO A 1 72 ? 2.765 14.503 -13.276 1.00 87.94 72 PRO A CA 1
ATOM 579 C C . PRO A 1 72 ? 1.256 14.664 -13.525 1.00 87.94 72 PRO A C 1
ATOM 581 O O . PRO A 1 72 ? 0.609 15.436 -12.827 1.00 87.94 72 PRO A O 1
ATOM 584 N N . ASN A 1 73 ? 0.699 13.944 -14.503 1.00 90.75 73 ASN A N 1
ATOM 585 C CA . ASN A 1 73 ? -0.726 13.964 -14.855 1.00 90.75 73 ASN A CA 1
ATOM 586 C C . ASN A 1 73 ? -1.369 12.572 -14.754 1.00 90.75 73 A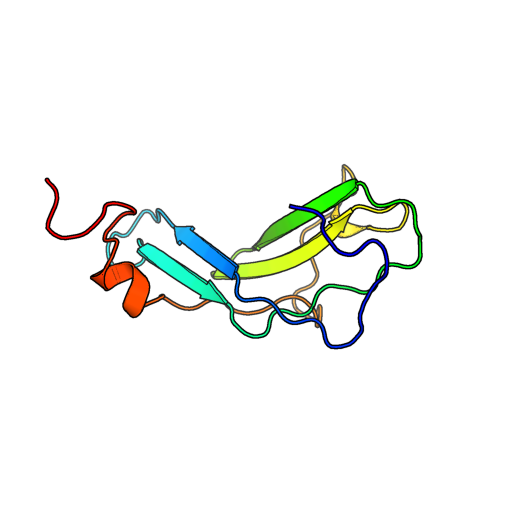SN A C 1
ATOM 588 O O . ASN A 1 73 ? -2.373 12.303 -15.415 1.00 90.75 73 ASN A O 1
ATOM 592 N N . ALA A 1 74 ? -0.768 11.664 -13.983 1.00 91.94 74 ALA A N 1
ATOM 593 C CA . ALA A 1 74 ? -1.351 10.357 -13.743 1.00 91.94 74 ALA A CA 1
ATOM 594 C C . ALA A 1 74 ? -2.683 10.510 -12.993 1.00 91.94 74 ALA A C 1
ATOM 596 O O . ALA A 1 74 ? -2.774 11.201 -11.976 1.00 91.94 74 ALA A O 1
ATOM 597 N N . GLY A 1 75 ? -3.729 9.861 -13.507 1.00 91.75 75 GLY A N 1
ATOM 598 C CA . GLY A 1 75 ? -4.928 9.590 -12.717 1.00 91.75 75 GLY A CA 1
ATOM 599 C C . GLY A 1 75 ? -4.639 8.542 -11.634 1.00 91.75 75 GLY A C 1
ATOM 600 O O . GLY A 1 75 ? -3.554 7.960 -11.611 1.00 91.75 75 GLY A O 1
ATOM 601 N N . PRO A 1 76 ? -5.598 8.261 -10.735 1.00 92.19 76 PRO A N 1
ATOM 602 C CA . PRO A 1 76 ? -5.438 7.157 -9.798 1.00 92.19 76 PRO A CA 1
ATOM 603 C C . PRO A 1 76 ? -5.290 5.826 -10.561 1.00 92.19 76 PRO A C 1
ATOM 605 O O . PRO A 1 76 ? -5.938 5.660 -11.601 1.00 92.19 76 PRO A O 1
ATOM 608 N N . PRO A 1 77 ? -4.523 4.857 -10.025 1.00 94.44 77 PRO A N 1
ATOM 609 C CA . PRO A 1 77 ? -4.521 3.488 -10.519 1.00 94.44 77 PRO A CA 1
ATOM 610 C C . PRO A 1 77 ? -5.942 2.956 -10.720 1.00 94.44 77 PRO A C 1
ATOM 612 O O . PRO A 1 77 ? -6.858 3.240 -9.933 1.00 94.44 77 PRO A O 1
ATOM 615 N N . ALA A 1 78 ? -6.126 2.177 -11.785 1.00 90.75 78 ALA A N 1
ATOM 616 C CA . ALA A 1 78 ? -7.421 1.603 -12.120 1.00 90.75 78 ALA A CA 1
ATOM 617 C C . ALA A 1 78 ? -7.949 0.731 -10.971 1.00 90.75 78 ALA A C 1
ATOM 619 O O . ALA A 1 78 ? -7.195 0.061 -10.270 1.00 90.75 78 ALA A O 1
ATOM 620 N N . ALA A 1 79 ? -9.272 0.673 -10.802 1.00 87.62 79 ALA A N 1
ATOM 621 C CA . ALA A 1 79 ? -9.873 -0.189 -9.781 1.00 87.62 79 ALA A CA 1
ATOM 622 C C . ALA A 1 79 ? -9.562 -1.684 -9.993 1.00 87.62 79 ALA A C 1
ATOM 624 O O . ALA A 1 79 ? -9.581 -2.446 -9.033 1.00 87.62 79 ALA A O 1
ATOM 625 N N . SER A 1 80 ? -9.269 -2.083 -11.234 1.00 93.81 80 SER A N 1
ATOM 626 C CA . SER A 1 80 ? -8.878 -3.438 -11.629 1.00 93.81 80 SER A CA 1
ATOM 627 C C . SER A 1 80 ? -7.366 -3.689 -11.591 1.00 93.81 80 SER A C 1
ATOM 629 O O . SER A 1 80 ? -6.924 -4.741 -12.048 1.00 93.81 80 SER A O 1
ATOM 631 N N . ASP A 1 81 ? -6.562 -2.731 -11.127 1.00 95.56 81 ASP A N 1
ATOM 632 C CA . ASP A 1 81 ? -5.113 -2.894 -11.035 1.00 95.56 81 ASP A CA 1
ATOM 633 C C . ASP A 1 81 ? -4.762 -4.012 -10.026 1.00 95.56 81 ASP A C 1
ATOM 635 O O . ASP A 1 81 ? -5.133 -3.921 -8.852 1.00 95.56 81 ASP A O 1
ATOM 639 N N . PRO A 1 82 ? -4.044 -5.073 -10.446 1.00 94.44 82 PRO A N 1
ATOM 640 C CA . PRO A 1 82 ? -3.757 -6.237 -9.605 1.00 94.44 82 PRO A CA 1
ATOM 641 C C . PRO A 1 82 ? -2.721 -5.981 -8.495 1.00 94.44 82 PRO A C 1
ATOM 643 O O . PRO A 1 82 ? -2.449 -6.891 -7.699 1.00 94.44 82 PRO A O 1
ATOM 646 N N . TYR A 1 83 ? -2.108 -4.796 -8.466 1.00 94.81 83 TYR A N 1
ATOM 647 C CA . TYR A 1 83 ? -1.181 -4.335 -7.429 1.00 94.81 83 TYR A CA 1
ATOM 648 C C . TYR A 1 83 ? -1.846 -3.377 -6.431 1.00 94.81 83 TYR A C 1
ATOM 650 O O . TYR A 1 83 ? -1.222 -3.004 -5.437 1.00 94.81 83 TYR A O 1
ATOM 658 N N . VAL A 1 84 ? -3.112 -3.006 -6.660 1.00 96.94 84 VAL A N 1
ATOM 659 C CA . VAL A 1 84 ? -3.936 -2.303 -5.674 1.00 96.94 84 VAL A CA 1
ATOM 660 C C . VAL A 1 84 ? -4.502 -3.316 -4.685 1.00 96.94 84 VAL A C 1
ATOM 662 O O . VAL A 1 84 ? -5.196 -4.261 -5.056 1.00 96.94 84 VAL A O 1
ATOM 665 N N . VAL A 1 85 ? -4.230 -3.099 -3.401 1.00 97.19 85 VAL A N 1
ATOM 666 C CA . VAL A 1 85 ? -4.668 -3.972 -2.309 1.00 97.19 85 VAL A CA 1
ATOM 667 C C . VAL A 1 85 ? -5.558 -3.200 -1.345 1.00 97.19 85 VAL A C 1
ATOM 669 O O . VAL A 1 85 ? -5.336 -2.020 -1.073 1.00 97.19 85 VAL A O 1
ATOM 672 N N . GLN A 1 86 ? -6.581 -3.879 -0.831 1.00 97.12 86 GLN A N 1
ATOM 673 C CA . GLN A 1 86 ? -7.470 -3.351 0.195 1.00 97.12 86 GLN A CA 1
ATOM 674 C C . GLN A 1 86 ? -6.777 -3.359 1.560 1.00 97.12 86 GLN A C 1
ATOM 676 O O . GLN A 1 86 ? -6.300 -4.395 2.020 1.00 97.12 86 GLN A O 1
ATOM 681 N N . GLY A 1 87 ? -6.752 -2.204 2.215 1.00 96.38 87 GLY 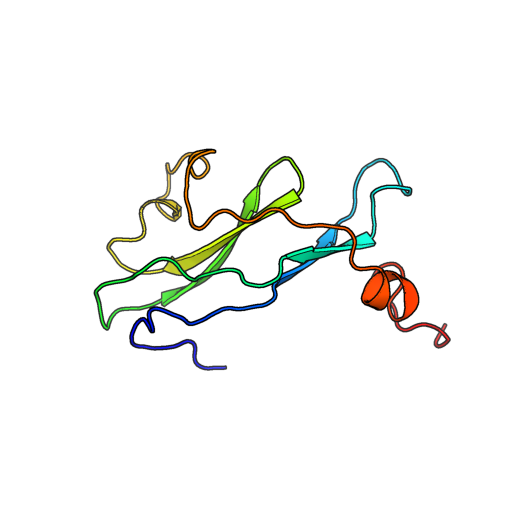A N 1
ATOM 682 C CA . GLY A 1 87 ? -6.402 -2.077 3.619 1.00 96.38 87 GLY A CA 1
ATOM 683 C C . GLY A 1 87 ? -7.576 -2.382 4.537 1.00 96.38 87 GLY A C 1
ATOM 684 O O . GLY A 1 87 ? -8.741 -2.243 4.160 1.00 96.38 87 GLY A O 1
ATOM 685 N N . ALA A 1 88 ? -7.256 -2.744 5.770 1.00 96.12 88 ALA A N 1
ATOM 686 C CA . ALA A 1 88 ? -8.208 -2.931 6.855 1.00 96.12 88 ALA A CA 1
ATOM 687 C C . ALA A 1 88 ? -7.663 -2.292 8.141 1.00 96.12 88 ALA A C 1
ATOM 689 O O . ALA A 1 88 ? -6.449 -2.087 8.237 1.00 96.12 88 ALA A O 1
ATOM 690 N N . PRO A 1 89 ? -8.519 -1.983 9.130 1.00 95.06 89 PRO A N 1
ATOM 691 C CA . PRO A 1 89 ? -8.059 -1.570 10.450 1.00 95.06 89 PRO A CA 1
ATOM 692 C C . PRO A 1 89 ? -7.017 -2.545 11.013 1.00 95.06 89 PRO A C 1
ATOM 694 O O . PRO A 1 89 ? -7.194 -3.762 10.970 1.00 95.06 89 PRO A O 1
ATOM 697 N N . ASP A 1 90 ? -5.918 -2.007 11.532 1.00 96.38 90 ASP A N 1
ATOM 698 C CA . ASP A 1 90 ? -4.866 -2.786 12.178 1.00 96.38 90 ASP A CA 1
ATOM 699 C C . ASP A 1 90 ? -5.161 -2.873 13.679 1.00 96.38 90 ASP A C 1
ATOM 701 O O . ASP A 1 90 ? -4.827 -1.964 14.435 1.00 96.38 90 ASP A O 1
ATOM 705 N N . GLU A 1 91 ? -5.866 -3.921 14.110 1.00 94.62 91 GLU A N 1
ATOM 706 C CA . GLU A 1 91 ? -6.270 -4.093 15.516 1.00 94.62 91 GLU A CA 1
ATOM 707 C C . GLU A 1 91 ? -5.072 -4.097 16.476 1.00 94.62 91 GLU A C 1
ATOM 709 O O . GLU A 1 91 ? -5.129 -3.464 17.530 1.00 94.62 91 GLU A O 1
ATOM 714 N N . GLU A 1 92 ? -3.972 -4.744 16.082 1.00 94.75 92 GLU A N 1
ATOM 715 C CA . GLU A 1 92 ? -2.734 -4.821 16.863 1.00 94.75 92 GLU A CA 1
ATOM 716 C C . GLU A 1 92 ? -2.147 -3.422 17.071 1.00 94.75 92 GLU A C 1
ATOM 718 O O . GLU A 1 92 ? -1.925 -2.987 18.201 1.00 94.75 92 GLU A O 1
ATOM 723 N N . TRP A 1 93 ? -1.962 -2.662 15.990 1.00 95.19 93 TRP A N 1
ATOM 724 C CA . TRP A 1 93 ? -1.372 -1.327 16.092 1.00 95.19 93 TRP A CA 1
ATOM 725 C C . TRP A 1 93 ? -2.315 -0.293 16.699 1.00 95.19 93 TRP A C 1
ATOM 727 O O . TRP A 1 93 ? -1.860 0.630 17.370 1.00 95.19 93 TRP A O 1
ATOM 737 N N . ASN A 1 94 ? -3.626 -0.441 16.521 1.00 93.88 94 ASN A N 1
ATOM 738 C CA . ASN A 1 94 ? -4.601 0.396 17.217 1.00 93.88 94 ASN A CA 1
ATOM 739 C C . ASN A 1 94 ? -4.608 0.150 18.730 1.00 93.88 94 ASN A C 1
ATOM 741 O O . ASN A 1 94 ? -4.921 1.070 19.486 1.00 93.88 94 ASN A O 1
ATOM 745 N N . TYR A 1 95 ? -4.246 -1.056 19.173 1.00 92.56 95 TYR A N 1
ATOM 746 C CA . TYR A 1 95 ? -4.106 -1.391 20.586 1.00 92.56 95 TYR A CA 1
ATOM 747 C C . TYR A 1 95 ? -2.776 -0.902 21.178 1.00 92.56 95 TYR A C 1
ATOM 749 O O . TYR A 1 95 ? -2.780 -0.286 22.246 1.00 92.56 95 TYR A O 1
ATOM 757 N N . GLU A 1 96 ? -1.655 -1.167 20.502 1.00 92.88 96 GLU A N 1
ATOM 758 C CA . GLU A 1 96 ? -0.302 -0.845 20.990 1.00 92.88 96 GLU A CA 1
ATOM 759 C C . GLU A 1 96 ? 0.056 0.638 20.820 1.00 92.88 96 GLU A C 1
ATOM 761 O O . GLU A 1 96 ? 0.734 1.228 21.666 1.00 92.88 96 GLU A O 1
ATOM 766 N N . TYR A 1 97 ? -0.426 1.260 19.741 1.00 91.62 97 TYR A N 1
ATOM 767 C CA . TYR A 1 97 ? -0.077 2.623 19.341 1.00 91.62 97 TYR A CA 1
ATOM 768 C C . TYR A 1 97 ? -1.316 3.487 19.042 1.00 91.62 97 TYR A C 1
ATOM 770 O O . TYR A 1 97 ? -1.429 4.031 17.935 1.00 91.62 97 TYR A O 1
ATOM 778 N N . PRO A 1 98 ? -2.281 3.633 19.970 1.00 88.56 98 PRO A N 1
ATOM 779 C CA . PRO A 1 98 ? -3.502 4.392 19.716 1.00 88.56 98 PRO A CA 1
ATOM 780 C C . PRO A 1 98 ? -3.186 5.817 19.242 1.00 88.56 98 PRO A C 1
ATOM 782 O O . PRO A 1 98 ? -2.410 6.544 19.863 1.00 88.56 98 PRO A O 1
ATOM 785 N N . LYS A 1 99 ? -3.774 6.217 18.105 1.00 84.19 99 LYS A N 1
ATOM 786 C CA . LYS A 1 99 ? -3.520 7.514 17.441 1.00 84.19 99 LYS A CA 1
ATOM 787 C C . LYS A 1 99 ? -2.025 7.796 17.168 1.00 84.19 99 LYS A C 1
ATOM 789 O O . LYS A 1 99 ? -1.623 8.949 17.060 1.00 84.19 99 LYS A O 1
ATOM 794 N N . GLY A 1 100 ? -1.205 6.751 17.040 1.00 83.62 100 GLY A N 1
ATOM 795 C CA . GLY A 1 100 ? 0.233 6.849 16.776 1.00 83.62 100 GLY A CA 1
ATOM 796 C C . GLY A 1 100 ? 1.114 7.074 18.008 1.00 83.62 100 GLY A C 1
ATOM 797 O O . GLY A 1 100 ? 2.308 7.310 17.848 1.00 83.62 100 GLY A O 1
ATOM 798 N N . VAL A 1 101 ? 0.559 6.991 19.221 1.00 83.62 101 VAL A N 1
ATOM 799 C CA . VAL A 1 101 ? 1.294 7.167 20.485 1.00 83.62 101 VAL A CA 1
ATOM 800 C C . VAL A 1 101 ? 1.423 5.826 21.197 1.00 83.62 101 VAL A C 1
ATOM 802 O O . VAL A 1 101 ? 0.449 5.083 21.257 1.00 83.62 101 VAL A O 1
ATOM 805 N N . VAL A 1 102 ? 2.602 5.517 21.749 1.00 81.62 102 VAL A N 1
ATOM 806 C CA . VAL A 1 102 ? 2.835 4.278 22.513 1.00 81.62 102 VAL A CA 1
ATOM 807 C C . VAL A 1 102 ? 1.881 4.208 23.699 1.00 81.62 102 VAL A C 1
ATOM 809 O O . VAL A 1 102 ? 1.812 5.126 24.519 1.00 81.62 102 VAL A O 1
ATOM 812 N N . ARG A 1 103 ? 1.160 3.099 23.824 1.00 78.69 103 ARG A N 1
ATOM 813 C CA . ARG A 1 103 ? 0.262 2.895 24.950 1.00 78.69 103 ARG A CA 1
ATOM 814 C C . ARG A 1 103 ? 1.033 2.828 26.273 1.00 78.69 103 ARG A C 1
ATOM 816 O O . ARG A 1 103 ? 2.037 2.138 26.393 1.00 78.69 103 ARG A O 1
ATOM 823 N N . GLY A 1 104 ? 0.512 3.509 27.294 1.00 70.88 104 GLY A N 1
ATOM 824 C CA . GLY A 1 104 ? 1.071 3.477 28.652 1.00 70.88 104 GLY A CA 1
ATOM 825 C C . GLY A 1 104 ? 2.224 4.453 28.895 1.00 70.88 104 GLY A C 1
ATOM 826 O O . GLY A 1 104 ? 2.754 4.478 30.001 1.00 70.88 104 GLY A O 1
ATOM 827 N N . ILE A 1 105 ? 2.581 5.271 27.903 1.00 66.81 105 ILE A N 1
ATOM 828 C CA . ILE A 1 105 ? 3.516 6.387 28.056 1.00 66.81 105 ILE A CA 1
ATOM 829 C C . ILE A 1 105 ? 2.745 7.657 27.685 1.00 66.81 105 ILE A C 1
ATOM 831 O O . ILE A 1 105 ? 2.516 7.925 26.506 1.00 66.81 105 ILE A O 1
ATOM 835 N N . GLN A 1 106 ? 2.283 8.390 28.701 1.00 55.44 106 GLN A N 1
ATOM 836 C CA . GLN A 1 106 ? 1.616 9.685 28.570 1.00 55.44 106 GLN A CA 1
ATOM 837 C C . GLN A 1 106 ? 2.252 10.683 29.532 1.00 55.44 106 GLN A C 1
ATOM 839 O O . GLN A 1 106 ? 2.536 10.271 30.680 1.00 55.44 106 GLN A O 1
#

Organism: NCBI:txid87883

InterPro domains:
  IPR021733 Protein of unknown function DUF3304 [PF11745] (2-60)

Sequence (106 aa):
MRYPREWQPDLRVTVRWLVDKKNEKTSGWYKAENVRIEPYITGQTAGVWAIFLAGDRVKIVVGNPSASDLAPNAGPPAASDPYVVQGAPDEEWNYEYPKGVVRGIQ